Protein AF-A0A960CF11-F1 (afdb_monomer_lite)

Structure (mmCIF, N/CA/C/O backbone):
data_AF-A0A960CF11-F1
#
_entry.id   AF-A0A960CF11-F1
#
loop_
_atom_site.group_PDB
_atom_site.id
_atom_site.type_symbol
_atom_site.label_atom_id
_atom_site.label_alt_id
_atom_site.label_comp_id
_atom_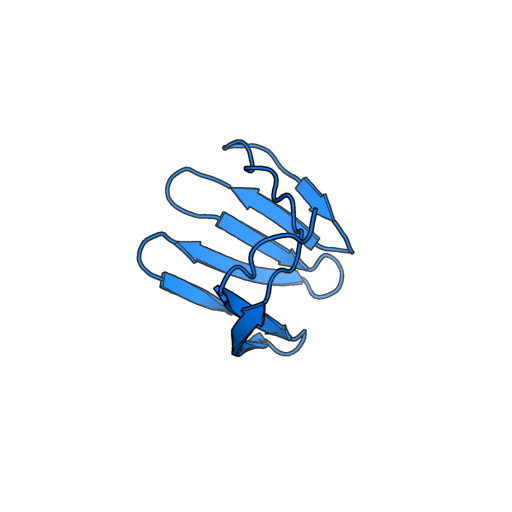site.label_asym_id
_atom_site.label_entity_id
_atom_site.label_seq_id
_atom_site.pdbx_PDB_ins_code
_atom_site.Cartn_x
_atom_site.Cartn_y
_atom_site.Cartn_z
_atom_site.occupancy
_atom_site.B_iso_or_equiv
_atom_site.auth_seq_id
_atom_site.auth_comp_id
_atom_site.auth_asym_id
_atom_site.auth_atom_id
_atom_site.pdbx_PDB_model_num
ATOM 1 N N . MET A 1 1 ? 30.260 2.175 -9.999 1.00 39.28 1 MET A N 1
ATOM 2 C CA . MET A 1 1 ? 29.796 1.014 -9.210 1.00 39.28 1 MET A CA 1
ATOM 3 C C . MET A 1 1 ? 28.409 0.645 -9.712 1.00 39.28 1 MET A C 1
ATOM 5 O O . MET A 1 1 ? 27.492 1.439 -9.556 1.00 39.28 1 MET A O 1
ATOM 9 N N . THR A 1 2 ? 28.274 -0.470 -10.423 1.00 50.62 2 THR A N 1
ATOM 10 C CA . THR A 1 2 ? 27.001 -0.951 -10.984 1.00 50.62 2 THR A CA 1
ATOM 11 C C . THR A 1 2 ? 26.229 -1.707 -9.903 1.00 50.62 2 THR A C 1
ATOM 13 O O . THR A 1 2 ? 26.761 -2.638 -9.307 1.00 50.62 2 THR A O 1
ATOM 16 N N . ALA A 1 3 ? 24.999 -1.279 -9.603 1.00 56.09 3 ALA A N 1
ATOM 17 C CA . ALA A 1 3 ? 24.146 -1.925 -8.607 1.00 56.09 3 ALA A CA 1
ATOM 18 C C . ALA A 1 3 ? 23.838 -3.379 -9.013 1.00 56.09 3 ALA A C 1
ATOM 20 O O . ALA A 1 3 ? 23.449 -3.634 -10.154 1.00 56.09 3 ALA A O 1
ATOM 21 N N . THR A 1 4 ? 24.001 -4.327 -8.087 1.00 59.66 4 THR A N 1
ATOM 22 C CA . THR A 1 4 ? 23.643 -5.736 -8.300 1.00 59.66 4 THR A CA 1
ATOM 23 C C . THR A 1 4 ? 22.143 -5.843 -8.598 1.00 59.66 4 THR A C 1
ATOM 25 O O . THR A 1 4 ? 21.346 -5.352 -7.794 1.00 59.66 4 THR A O 1
ATOM 28 N N . PRO A 1 5 ? 21.723 -6.479 -9.709 1.00 57.91 5 PRO A N 1
ATOM 29 C CA . PRO A 1 5 ? 20.310 -6.672 -10.012 1.00 57.91 5 PRO A CA 1
ATOM 30 C C . PRO A 1 5 ? 19.639 -7.445 -8.875 1.00 57.91 5 PRO A C 1
ATOM 32 O O . PRO A 1 5 ? 20.039 -8.569 -8.571 1.00 57.91 5 PRO A O 1
ATOM 35 N N . LYS A 1 6 ? 18.623 -6.860 -8.237 1.00 64.19 6 LYS A N 1
ATOM 36 C CA . LYS A 1 6 ? 17.790 -7.586 -7.277 1.00 64.19 6 LYS A CA 1
ATOM 37 C C . LYS A 1 6 ? 16.541 -8.085 -7.986 1.00 64.19 6 LYS A C 1
ATOM 39 O O . LYS A 1 6 ? 15.662 -7.294 -8.332 1.00 64.19 6 LYS A O 1
ATOM 44 N N . CYS A 1 7 ? 16.472 -9.402 -8.180 1.00 68.12 7 CYS A N 1
ATOM 45 C CA . CYS A 1 7 ? 15.237 -10.079 -8.554 1.00 68.12 7 CYS A CA 1
ATOM 46 C C . CYS A 1 7 ? 14.191 -9.792 -7.477 1.00 68.12 7 CYS A C 1
ATOM 48 O O . CYS A 1 7 ? 14.435 -10.014 -6.290 1.00 68.12 7 CYS A O 1
ATOM 50 N N . SER A 1 8 ? 13.049 -9.269 -7.895 1.00 70.94 8 SER A N 1
ATOM 51 C CA . SER A 1 8 ? 11.959 -8.902 -7.008 1.00 70.94 8 SER A CA 1
ATOM 52 C C . SER A 1 8 ? 10.647 -9.448 -7.544 1.00 70.94 8 SER A C 1
ATOM 54 O O . SER A 1 8 ? 10.384 -9.405 -8.748 1.00 70.94 8 SER A O 1
ATOM 56 N N . ASN A 1 9 ? 9.824 -9.948 -6.628 1.00 76.62 9 ASN A N 1
ATOM 57 C CA . ASN A 1 9 ? 8.441 -10.292 -6.903 1.00 76.62 9 ASN A CA 1
ATOM 58 C C . ASN A 1 9 ? 7.576 -9.103 -6.490 1.00 76.62 9 ASN A C 1
ATOM 60 O O . ASN A 1 9 ? 7.630 -8.652 -5.347 1.00 76.62 9 ASN A O 1
ATOM 64 N N . GLY A 1 10 ? 6.791 -8.592 -7.431 1.00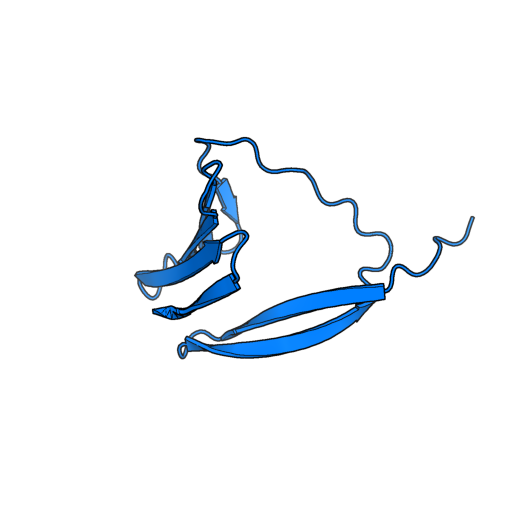 72.88 10 GLY A N 1
ATOM 65 C CA . GLY A 1 10 ? 5.848 -7.505 -7.213 1.00 72.88 10 GLY A CA 1
ATOM 66 C C . GLY A 1 10 ? 4.415 -7.958 -7.454 1.00 72.88 10 GLY A C 1
ATOM 67 O O . GLY A 1 10 ? 4.161 -8.889 -8.218 1.00 72.88 10 GLY A O 1
ATOM 68 N N . VAL A 1 11 ? 3.469 -7.258 -6.839 1.00 75.31 11 VAL A N 1
ATOM 69 C CA . VAL A 1 11 ? 2.045 -7.358 -7.165 1.00 75.31 11 VAL A CA 1
ATOM 70 C C . VAL A 1 11 ? 1.636 -6.055 -7.830 1.00 75.31 11 VAL A C 1
ATOM 72 O O . VAL A 1 11 ? 1.904 -4.977 -7.305 1.00 75.31 11 VAL A O 1
ATOM 75 N N . VAL A 1 12 ? 0.988 -6.147 -8.987 1.00 77.44 12 VAL A N 1
ATOM 76 C CA . VAL A 1 12 ? 0.330 -5.002 -9.621 1.00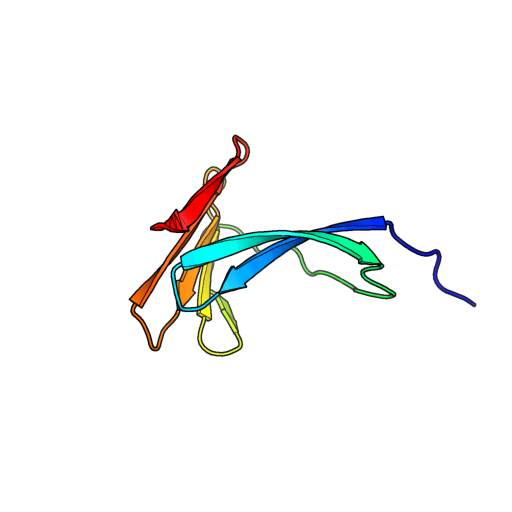 77.44 12 VAL A CA 1
ATOM 77 C C . VAL A 1 12 ? -1.160 -5.144 -9.394 1.00 77.44 12 VAL A C 1
ATOM 79 O O . VAL A 1 12 ? -1.737 -6.141 -9.820 1.00 77.44 12 VAL A O 1
ATOM 82 N N . LEU A 1 13 ? -1.769 -4.139 -8.772 1.00 72.94 13 LEU A N 1
ATOM 83 C CA . LEU A 1 13 ? -3.214 -4.014 -8.627 1.00 72.94 13 LEU A CA 1
ATOM 84 C C . LEU A 1 13 ? -3.716 -2.922 -9.573 1.00 72.94 13 LEU A C 1
ATOM 86 O O . LEU A 1 13 ? -3.126 -1.844 -9.663 1.00 72.94 13 LEU A O 1
ATOM 90 N N . ARG A 1 14 ? -4.798 -3.205 -10.293 1.00 76.88 14 ARG A N 1
ATOM 91 C CA . ARG A 1 14 ? -5.487 -2.233 -11.138 1.00 76.88 14 ARG A CA 1
ATOM 92 C C . ARG A 1 14 ? -6.679 -1.633 -10.409 1.00 76.88 14 ARG A C 1
ATOM 94 O O . ARG A 1 14 ? -7.226 -2.211 -9.474 1.00 76.88 14 ARG A O 1
ATOM 101 N N . LEU A 1 15 ? -7.112 -0.479 -10.908 1.00 70.69 15 LEU A N 1
ATOM 102 C CA . LEU A 1 15 ? -8.287 0.227 -10.404 1.00 70.69 15 LEU A CA 1
ATOM 103 C C . LEU A 1 15 ? -9.584 -0.568 -10.550 1.00 70.69 15 LEU A C 1
ATOM 105 O O . LEU A 1 15 ? -10.563 -0.165 -9.955 1.00 70.69 15 LEU A O 1
ATOM 109 N N . ASP A 1 16 ? -9.624 -1.648 -11.328 1.00 77.50 16 ASP A N 1
ATOM 110 C CA . ASP A 1 16 ? -10.772 -2.549 -11.461 1.00 77.50 16 ASP A CA 1
ATOM 111 C C . ASP A 1 16 ? -10.722 -3.737 -10.480 1.00 77.50 16 ASP A C 1
ATOM 113 O O . ASP A 1 16 ? -11.683 -4.500 -10.411 1.00 77.50 16 ASP A O 1
ATOM 117 N N . GLY A 1 17 ? -9.699 -3.823 -9.621 1.00 72.12 17 GLY A N 1
ATOM 118 C CA . GLY A 1 17 ? -9.537 -4.892 -8.630 1.00 72.12 17 GLY A CA 1
ATOM 119 C C . GLY A 1 17 ? -8.820 -6.119 -9.192 1.00 72.12 17 GLY A C 1
ATOM 120 O O . GLY A 1 17 ? -8.449 -7.013 -8.431 1.00 72.12 17 GLY A O 1
ATOM 121 N N . ASN A 1 18 ? -8.547 -6.144 -10.502 1.00 78.75 18 ASN A N 1
ATOM 122 C CA . ASN A 1 18 ? -7.697 -7.168 -11.083 1.00 78.75 18 ASN A CA 1
ATOM 123 C C . ASN A 1 18 ? -6.258 -6.973 -10.624 1.00 78.75 18 ASN A C 1
ATOM 125 O O . ASN A 1 18 ? -5.725 -5.859 -10.603 1.00 78.75 18 ASN A O 1
ATOM 129 N N . TRP A 1 19 ? -5.594 -8.081 -10.327 1.00 80.12 19 TRP A N 1
ATOM 130 C CA . TRP A 1 19 ? -4.212 -8.073 -9.889 1.00 80.12 19 TRP A CA 1
ATOM 131 C C . TRP A 1 19 ? -3.392 -9.134 -10.614 1.00 80.12 19 TRP A C 1
ATOM 133 O O . TRP A 1 19 ? -3.928 -10.085 -11.183 1.00 80.12 19 TRP A O 1
ATOM 143 N N . ARG A 1 20 ? -2.073 -8.946 -10.634 1.00 80.38 20 ARG A N 1
ATOM 144 C CA . ARG A 1 20 ? -1.134 -9.941 -11.159 1.00 80.38 20 ARG A CA 1
ATOM 145 C C . ARG A 1 20 ? 0.186 -9.912 -10.408 1.00 80.38 20 ARG A C 1
ATOM 147 O O . ARG A 1 20 ? 0.652 -8.841 -10.015 1.00 80.38 20 ARG A O 1
ATOM 154 N N . TRP A 1 21 ? 0.811 -11.078 -10.291 1.00 81.12 21 TRP A N 1
ATOM 155 C CA . TRP A 1 21 ? 2.225 -11.171 -9.955 1.00 81.12 21 TRP A CA 1
ATOM 156 C C . TRP A 1 21 ? 3.074 -10.699 -11.131 1.00 81.12 21 TRP A C 1
ATOM 158 O O . TRP A 1 21 ? 2.761 -10.958 -12.296 1.00 81.12 21 TRP A O 1
ATOM 168 N N . ILE A 1 22 ? 4.157 -10.010 -10.811 1.00 80.31 22 ILE A N 1
ATOM 169 C CA . ILE A 1 22 ? 5.223 -9.683 -11.745 1.00 80.31 22 ILE A CA 1
ATOM 170 C C . ILE A 1 22 ? 6.550 -10.105 -11.123 1.00 80.31 22 ILE A C 1
ATOM 172 O O . ILE A 1 22 ? 6.780 -9.903 -9.933 1.00 80.31 22 ILE A O 1
ATOM 176 N N . THR A 1 23 ? 7.435 -10.666 -11.934 1.00 82.19 23 THR A N 1
ATOM 177 C CA . THR A 1 23 ? 8.842 -10.831 -11.571 1.00 82.19 23 THR A CA 1
ATOM 178 C C . THR A 1 23 ? 9.615 -9.766 -12.326 1.00 82.19 23 THR A C 1
ATOM 180 O O . THR A 1 23 ? 9.473 -9.633 -13.542 1.00 82.19 23 THR A O 1
ATOM 183 N N . GLY A 1 24 ? 10.380 -8.958 -11.604 1.00 71.75 24 GLY A N 1
ATOM 184 C CA . GLY A 1 24 ? 11.079 -7.819 -12.180 1.00 71.75 24 GLY A CA 1
ATOM 185 C C . GLY A 1 24 ? 12.387 -7.519 -11.470 1.00 71.75 24 GLY A C 1
ATOM 186 O O . GLY A 1 24 ? 12.738 -8.124 -10.459 1.00 71.75 24 GLY A O 1
ATOM 187 N N . ASN A 1 25 ? 13.113 -6.553 -12.015 1.00 71.94 25 ASN A N 1
ATOM 188 C CA . ASN A 1 25 ? 14.266 -5.962 -11.360 1.00 71.94 25 ASN A CA 1
ATOM 189 C C . ASN A 1 25 ? 13.796 -4.670 -10.684 1.00 71.94 25 ASN A C 1
ATOM 191 O O . ASN A 1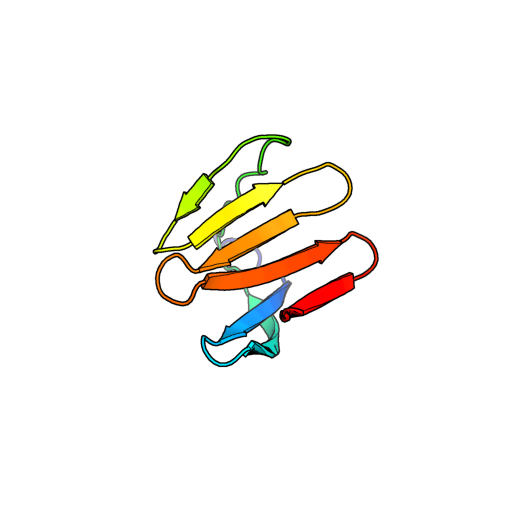 25 ? 13.325 -3.763 -11.368 1.00 71.94 25 ASN A O 1
ATOM 195 N N . MET A 1 26 ? 13.920 -4.572 -9.359 1.00 68.56 26 MET A N 1
ATOM 196 C CA . MET A 1 26 ? 13.640 -3.314 -8.647 1.00 68.56 26 MET A CA 1
ATOM 197 C C . MET A 1 26 ? 14.704 -2.233 -8.918 1.00 68.56 26 MET A C 1
ATOM 199 O O . MET A 1 26 ? 14.577 -1.108 -8.441 1.00 68.56 26 MET A O 1
ATOM 203 N N . GLY A 1 27 ? 15.750 -2.552 -9.683 1.00 69.00 27 GLY A N 1
ATOM 204 C CA . GLY A 1 27 ? 16.863 -1.658 -9.966 1.00 69.00 27 GLY A CA 1
ATOM 205 C C . GLY A 1 27 ? 17.572 -1.252 -8.678 1.00 69.00 27 GLY A C 1
ATOM 206 O O . GLY A 1 27 ? 17.665 -2.030 -7.729 1.00 69.00 27 GLY A O 1
ATOM 207 N N . ASN A 1 28 ? 18.036 -0.004 -8.627 1.00 71.94 28 ASN A N 1
ATOM 208 C CA . ASN A 1 28 ? 18.587 0.598 -7.415 1.00 71.94 28 ASN A CA 1
ATOM 209 C C . ASN A 1 28 ? 17.478 1.209 -6.537 1.00 71.94 28 ASN A C 1
ATOM 211 O O . ASN A 1 28 ? 17.542 2.380 -6.165 1.00 71.94 28 ASN A O 1
ATOM 215 N N . ALA A 1 29 ? 16.413 0.449 -6.271 1.00 68.00 29 ALA A N 1
ATOM 216 C CA . ALA A 1 29 ? 15.391 0.882 -5.330 1.00 68.00 29 ALA A CA 1
ATOM 217 C C . ALA A 1 29 ? 15.950 0.849 -3.903 1.00 68.00 29 ALA A C 1
ATOM 219 O O . ALA A 1 29 ? 16.481 -0.167 -3.453 1.00 68.00 29 ALA A O 1
ATOM 220 N N . SER A 1 30 ? 15.741 1.945 -3.179 1.00 74.88 30 SER A N 1
ATOM 221 C CA . SER A 1 30 ? 16.039 2.069 -1.752 1.00 74.88 30 SER A CA 1
ATOM 222 C C . SER A 1 30 ? 14.722 2.109 -0.974 1.00 74.88 30 SER A C 1
ATOM 224 O O . SER A 1 30 ? 14.287 3.194 -0.581 1.00 74.88 30 SER A O 1
ATOM 226 N N . PRO A 1 31 ? 14.021 0.966 -0.811 1.00 76.06 31 PRO A N 1
ATOM 227 C CA . PRO A 1 31 ? 12.756 0.945 -0.093 1.00 76.06 31 PRO A CA 1
ATOM 228 C C . PRO A 1 31 ? 12.979 1.392 1.349 1.00 76.06 31 PRO A C 1
ATOM 230 O O . PRO A 1 31 ? 13.955 1.011 1.997 1.00 76.06 31 PRO A O 1
ATOM 233 N N . ARG A 1 32 ? 12.044 2.188 1.859 1.00 82.12 32 ARG A N 1
ATOM 234 C CA . ARG A 1 32 ? 12.015 2.567 3.266 1.00 82.12 32 ARG A CA 1
ATOM 235 C C . ARG A 1 32 ? 10.996 1.689 3.971 1.00 82.12 32 ARG A C 1
ATOM 237 O O . ARG A 1 32 ? 9.868 1.566 3.500 1.00 82.12 32 ARG A O 1
ATOM 244 N N . ALA A 1 33 ? 11.400 1.077 5.080 1.00 82.62 33 ALA A N 1
ATOM 245 C CA . ALA A 1 33 ? 10.468 0.334 5.911 1.00 82.62 33 ALA A CA 1
ATOM 246 C C . ALA A 1 33 ? 9.376 1.283 6.421 1.00 82.62 33 ALA A C 1
ATOM 248 O O . ALA A 1 33 ? 9.672 2.395 6.868 1.00 82.62 33 ALA A O 1
ATOM 249 N N . LEU A 1 34 ? 8.125 0.839 6.328 1.00 84.62 34 LEU A N 1
ATOM 250 C CA . LEU A 1 34 ? 7.009 1.529 6.956 1.00 84.62 34 LEU A CA 1
ATOM 251 C C . LEU A 1 34 ? 7.054 1.243 8.457 1.00 84.62 34 LEU A C 1
ATOM 253 O O . LEU A 1 34 ? 7.243 0.102 8.880 1.00 84.62 34 LEU A O 1
ATOM 257 N N . SER A 1 35 ? 6.880 2.286 9.255 1.00 90.12 35 SER A N 1
ATOM 258 C CA . SER A 1 35 ? 6.644 2.157 10.685 1.00 90.12 35 SER A CA 1
ATOM 259 C C . SER A 1 35 ? 5.228 1.643 10.910 1.00 90.12 35 SER A C 1
ATOM 261 O O . SER A 1 35 ? 4.288 2.059 10.229 1.00 90.12 35 SER A O 1
ATOM 263 N N . TYR A 1 36 ? 5.061 0.766 11.896 1.00 90.00 36 TYR A N 1
ATOM 264 C CA . TYR A 1 36 ? 3.729 0.329 12.294 1.00 90.00 36 TYR A CA 1
ATOM 265 C C . TYR A 1 36 ? 2.912 1.473 12.896 1.00 90.00 36 TYR A C 1
ATOM 267 O O . TYR A 1 36 ? 3.456 2.460 13.398 1.00 90.00 36 TYR A O 1
ATOM 275 N N . ASN A 1 37 ? 1.590 1.321 12.830 1.00 92.44 37 ASN A N 1
ATOM 276 C CA . ASN A 1 37 ? 0.589 2.260 13.327 1.00 92.44 37 ASN A CA 1
ATOM 277 C C . ASN A 1 37 ? 0.768 3.686 12.788 1.00 92.44 37 ASN A C 1
ATOM 279 O O . ASN A 1 37 ? 0.386 4.657 13.436 1.00 92.44 37 ASN A O 1
ATOM 283 N N . THR A 1 38 ? 1.357 3.810 11.600 1.00 91.25 38 THR A N 1
ATOM 284 C CA . THR A 1 38 ? 1.602 5.081 10.923 1.00 91.25 38 THR A CA 1
ATOM 285 C C . THR A 1 38 ? 0.845 5.089 9.603 1.00 91.25 38 THR A C 1
ATOM 287 O O . THR A 1 38 ? 0.906 4.123 8.839 1.00 91.25 38 THR A O 1
ATOM 290 N N . THR A 1 39 ? 0.134 6.182 9.336 1.00 93.38 39 THR A N 1
ATOM 291 C CA . THR A 1 39 ? -0.543 6.404 8.056 1.00 93.38 39 THR A CA 1
ATOM 292 C C . THR A 1 39 ? 0.396 7.122 7.096 1.00 93.38 39 THR A C 1
ATOM 294 O O . THR A 1 39 ? 0.988 8.144 7.444 1.00 93.38 39 THR A O 1
ATOM 297 N N . TYR A 1 40 ? 0.503 6.604 5.878 1.00 91.06 40 TYR A N 1
ATOM 298 C CA . TYR A 1 40 ? 1.271 7.209 4.794 1.00 91.06 40 TYR A CA 1
ATOM 299 C C . TYR A 1 40 ? 0.357 7.539 3.619 1.00 91.06 40 TYR A C 1
ATOM 301 O O . TYR A 1 40 ? -0.597 6.810 3.355 1.00 91.06 40 TYR A O 1
ATOM 309 N N . TYR A 1 41 ? 0.697 8.601 2.891 1.00 92.62 41 TYR A N 1
ATOM 310 C CA . TYR A 1 41 ? -0.022 9.049 1.702 1.00 92.62 41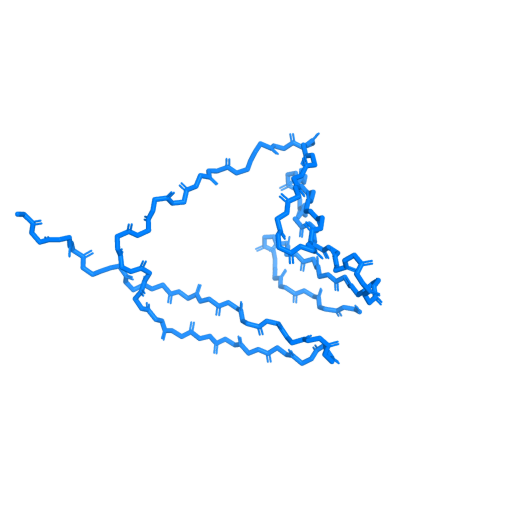 TYR A CA 1
ATOM 311 C C . TYR A 1 41 ? 0.941 9.121 0.523 1.00 92.62 41 TYR A C 1
ATOM 313 O O . TYR A 1 41 ? 1.986 9.770 0.612 1.00 92.62 41 TYR A O 1
ATOM 321 N N . ALA A 1 42 ? 0.603 8.457 -0.579 1.00 86.69 42 ALA A N 1
ATOM 322 C CA . ALA A 1 42 ? 1.406 8.490 -1.794 1.00 86.69 42 ALA A CA 1
ATOM 323 C C . ALA A 1 42 ? 0.542 8.223 -3.028 1.00 86.69 42 ALA A C 1
ATOM 325 O O . ALA A 1 42 ? -0.178 7.234 -3.081 1.00 86.69 42 ALA A O 1
ATOM 326 N N . LEU A 1 43 ? 0.658 9.079 -4.049 1.00 88.62 43 LEU A N 1
ATOM 327 C CA . LEU A 1 43 ? 0.061 8.862 -5.377 1.00 88.62 43 LEU A CA 1
ATOM 328 C C . LEU A 1 43 ? -1.457 8.556 -5.354 1.00 88.62 43 LEU A C 1
ATOM 330 O O . LEU A 1 43 ? -1.934 7.737 -6.136 1.00 88.62 43 LEU A O 1
ATOM 334 N N . GLY A 1 44 ? -2.213 9.195 -4.453 1.00 89.56 44 GLY A N 1
ATOM 335 C CA . GLY A 1 44 ? -3.657 8.960 -4.289 1.00 89.56 44 GLY A CA 1
ATOM 336 C C . GLY A 1 44 ? -4.003 7.646 -3.584 1.00 89.56 44 GLY A C 1
ATOM 337 O O . GLY A 1 44 ? -5.092 7.103 -3.784 1.00 89.56 44 GLY A O 1
ATOM 338 N N . TRP A 1 45 ? -3.055 7.108 -2.817 1.00 90.88 45 TRP A N 1
ATOM 339 C CA . TRP A 1 45 ? -3.261 5.990 -1.915 1.00 90.88 45 TRP A CA 1
ATOM 340 C C . TRP A 1 45 ? -2.946 6.388 -0.481 1.00 90.88 45 TRP A C 1
ATOM 342 O O . TRP A 1 45 ? -1.893 6.969 -0.199 1.00 90.88 45 TRP A O 1
ATOM 352 N N . THR A 1 46 ? -3.810 5.952 0.423 1.00 94.69 46 THR A N 1
ATOM 353 C CA . THR A 1 46 ? -3.557 5.926 1.859 1.00 94.69 46 THR A CA 1
ATOM 354 C C . THR A 1 46 ? -3.117 4.520 2.257 1.00 94.69 46 THR A C 1
ATOM 356 O O . THR A 1 46 ? -3.786 3.541 1.924 1.00 94.69 46 THR A O 1
ATOM 359 N N . SER A 1 47 ? -1.999 4.391 2.970 1.00 92.12 47 SER A N 1
ATOM 360 C CA . SER A 1 47 ? -1.517 3.104 3.481 1.00 92.12 47 SER A CA 1
ATOM 361 C C . SER A 1 47 ? -1.332 3.114 4.989 1.00 92.12 47 SER A C 1
ATOM 363 O O . SER A 1 47 ? -0.848 4.098 5.548 1.00 92.12 47 SER A O 1
ATOM 365 N N . TYR A 1 48 ? -1.673 2.001 5.628 1.00 92.56 48 TYR A N 1
ATOM 366 C CA . TYR A 1 48 ? -1.578 1.819 7.070 1.00 92.56 48 TYR A CA 1
ATOM 367 C C . TYR A 1 48 ? -1.069 0.414 7.382 1.00 92.56 48 TYR A C 1
ATOM 369 O O . TYR A 1 48 ? -1.664 -0.574 6.948 1.00 92.56 48 TYR A O 1
ATOM 377 N N . ALA A 1 49 ? 0.035 0.327 8.120 1.00 89.62 49 ALA A N 1
ATOM 378 C CA . ALA A 1 49 ? 0.658 -0.939 8.486 1.00 89.62 49 ALA A CA 1
ATOM 379 C C . ALA A 1 49 ? 0.453 -1.239 9.974 1.00 89.62 49 ALA A C 1
ATOM 381 O O . ALA A 1 49 ? 0.863 -0.455 10.828 1.00 89.62 49 ALA A O 1
ATOM 382 N N . THR A 1 50 ? -0.118 -2.398 10.285 1.00 89.06 50 THR A N 1
ATOM 383 C CA . THR A 1 50 ? -0.001 -3.063 11.587 1.00 89.06 50 THR A CA 1
ATOM 384 C C . THR A 1 50 ? 0.996 -4.211 11.476 1.00 89.06 50 THR A C 1
ATOM 386 O O . THR A 1 50 ? 1.529 -4.498 10.401 1.00 89.06 50 THR A O 1
ATOM 389 N N . ARG A 1 51 ? 1.261 -4.880 12.598 1.00 86.06 51 ARG A N 1
ATOM 390 C CA . ARG A 1 51 ? 2.166 -6.029 12.630 1.00 86.06 51 ARG A CA 1
ATOM 391 C C . ARG A 1 51 ? 1.607 -7.235 11.864 1.00 86.06 51 ARG A C 1
ATOM 393 O O . ARG A 1 51 ? 2.369 -8.078 11.406 1.00 86.06 51 ARG A O 1
ATOM 400 N N . GLU A 1 52 ? 0.290 -7.303 11.724 1.00 86.00 52 GLU A N 1
ATOM 401 C CA . GLU A 1 52 ? -0.451 -8.404 11.112 1.00 86.00 52 GLU A CA 1
ATOM 402 C C . GLU A 1 52 ? -0.860 -8.094 9.666 1.00 86.00 52 GLU A C 1
ATOM 404 O O . GLU A 1 52 ? -0.906 -8.990 8.819 1.00 86.00 52 GLU A O 1
ATOM 409 N N . VAL A 1 53 ? -1.172 -6.826 9.379 1.00 86.81 53 VAL A N 1
ATOM 410 C CA . VAL A 1 53 ? -1.808 -6.409 8.128 1.00 86.81 53 VAL A CA 1
ATOM 411 C C . VAL A 1 53 ? -1.212 -5.098 7.636 1.00 86.81 53 VAL A C 1
ATOM 413 O O . VAL A 1 53 ? -1.136 -4.122 8.372 1.00 86.81 53 VAL A O 1
ATOM 416 N N . THR A 1 54 ? -0.886 -5.020 6.350 1.00 89.12 54 THR A N 1
ATOM 417 C CA . THR A 1 54 ? -0.682 -3.741 5.660 1.00 89.12 54 THR A CA 1
ATOM 418 C C . THR A 1 54 ? -1.867 -3.468 4.749 1.00 89.12 54 THR A C 1
ATOM 420 O O . THR A 1 54 ? -2.163 -4.266 3.862 1.00 89.12 54 THR A O 1
ATOM 423 N N . SER A 1 55 ? -2.550 -2.351 4.972 1.00 91.12 55 SER A N 1
ATOM 424 C CA . SER A 1 55 ? -3.708 -1.916 4.191 1.00 91.12 55 SER A CA 1
ATOM 425 C C . SER A 1 55 ? -3.325 -0.789 3.244 1.00 91.12 55 SER A C 1
ATOM 427 O O . SER A 1 55 ? -2.575 0.107 3.625 1.00 91.12 55 SER A O 1
ATOM 429 N N . PHE A 1 56 ? -3.894 -0.804 2.045 1.00 90.31 56 PHE A N 1
ATOM 430 C CA . PHE A 1 56 ? -3.822 0.267 1.057 1.00 90.31 56 PHE A CA 1
ATOM 431 C C . PHE A 1 56 ? -5.244 0.606 0.616 1.00 90.31 56 PHE A C 1
ATOM 433 O O . PHE A 1 56 ? -6.010 -0.300 0.288 1.00 90.31 56 PHE A O 1
ATOM 440 N N . SER A 1 57 ? -5.604 1.884 0.582 1.00 92.25 57 SER A N 1
ATOM 441 C CA . SER A 1 57 ? -6.870 2.358 0.025 1.00 92.25 57 SER A CA 1
ATOM 442 C C . SER A 1 57 ? -6.620 3.400 -1.046 1.00 92.25 57 SER A C 1
ATOM 444 O O . SER A 1 57 ? -5.851 4.330 -0.822 1.00 92.25 57 SER A O 1
ATOM 446 N N . ASN A 1 58 ? -7.271 3.255 -2.195 1.00 91.56 58 ASN A N 1
ATOM 447 C CA . ASN A 1 58 ? -7.223 4.267 -3.235 1.00 91.56 58 ASN A CA 1
ATOM 448 C C . ASN A 1 58 ? -8.214 5.380 -2.899 1.00 91.56 58 ASN A C 1
ATOM 450 O O . ASN A 1 58 ? -9.413 5.126 -2.774 1.00 91.56 58 ASN A O 1
ATOM 454 N N . ASP A 1 59 ? -7.719 6.605 -2.793 1.00 91.88 59 ASP A N 1
ATOM 455 C CA . ASP A 1 59 ? -8.497 7.734 -2.282 1.00 91.88 59 ASP A CA 1
ATOM 456 C C . ASP A 1 59 ? -9.610 8.156 -3.260 1.00 91.88 59 ASP A C 1
ATOM 458 O O . ASP A 1 59 ? -10.635 8.686 -2.844 1.00 91.88 59 ASP A O 1
ATOM 462 N N . LEU A 1 60 ? -9.442 7.875 -4.561 1.00 91.75 60 LEU A N 1
ATOM 463 C CA . LEU A 1 60 ? -10.422 8.212 -5.599 1.00 91.75 60 LEU A CA 1
ATOM 464 C C . LEU A 1 60 ? -11.551 7.180 -5.708 1.00 91.75 60 LEU A C 1
ATOM 466 O O . LEU A 1 60 ? -12.712 7.538 -5.879 1.00 91.75 60 LEU A O 1
ATOM 470 N N . THR A 1 61 ? -11.211 5.891 -5.666 1.00 89.75 61 THR A N 1
ATOM 471 C CA . THR A 1 61 ? -12.171 4.802 -5.928 1.00 89.75 61 THR A CA 1
ATOM 472 C C . THR A 1 61 ? -12.707 4.145 -4.659 1.00 89.75 61 THR A C 1
ATOM 474 O O . THR A 1 61 ? -13.645 3.356 -4.737 1.00 89.75 61 THR A O 1
ATOM 477 N N . GLY A 1 62 ? -12.100 4.410 -3.499 1.00 88.44 62 GLY A N 1
ATOM 478 C CA . GLY A 1 62 ? -12.439 3.763 -2.229 1.00 88.44 62 GLY A CA 1
ATOM 479 C C . GLY A 1 62 ? -12.053 2.281 -2.148 1.00 88.44 62 GLY A C 1
ATOM 480 O O . GLY A 1 62 ? -12.332 1.630 -1.138 1.00 88.44 62 GLY A O 1
ATOM 481 N N . ARG A 1 63 ? -11.410 1.742 -3.190 1.00 86.44 63 ARG A N 1
ATOM 482 C CA . ARG A 1 63 ? -10.981 0.340 -3.266 1.00 86.44 63 ARG A CA 1
ATOM 483 C C . ARG A 1 63 ? -9.848 0.066 -2.304 1.00 86.44 63 ARG A C 1
ATOM 485 O O . ARG A 1 63 ? -9.014 0.946 -2.064 1.00 86.44 63 ARG A O 1
ATOM 492 N N . ARG A 1 64 ? -9.809 -1.153 -1.770 1.00 86.94 64 ARG A N 1
ATOM 493 C CA . ARG A 1 64 ? -8.872 -1.518 -0.709 1.00 86.94 64 ARG A CA 1
ATOM 494 C C . ARG A 1 64 ? -8.117 -2.796 -1.041 1.00 86.94 64 ARG A C 1
ATOM 496 O O . ARG A 1 6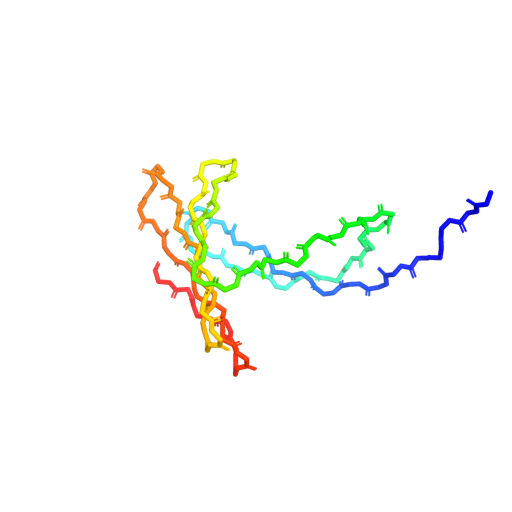4 ? -8.603 -3.696 -1.714 1.00 86.94 64 ARG A O 1
ATOM 503 N N . MET A 1 65 ? -6.902 -2.870 -0.529 1.00 85.56 65 MET A N 1
ATOM 504 C CA . MET A 1 65 ? -6.053 -4.048 -0.596 1.00 85.56 65 MET A CA 1
ATOM 505 C C . MET A 1 65 ? -5.439 -4.276 0.770 1.00 85.56 65 MET A C 1
ATOM 507 O O . MET A 1 65 ? -4.975 -3.329 1.408 1.00 85.56 65 MET A O 1
ATOM 511 N N . THR A 1 66 ? -5.390 -5.532 1.190 1.00 86.12 66 THR A N 1
ATOM 512 C CA . THR A 1 66 ? -4.650 -5.938 2.378 1.00 86.12 66 THR A CA 1
ATOM 513 C C . THR A 1 66 ? -3.609 -6.990 2.036 1.00 86.12 66 THR A C 1
ATOM 515 O O . THR A 1 66 ? -3.856 -7.943 1.294 1.00 86.12 66 THR A O 1
ATOM 518 N N . ILE A 1 67 ? -2.413 -6.782 2.576 1.00 81.81 67 ILE A N 1
ATOM 519 C CA . ILE A 1 67 ? -1.295 -7.717 2.535 1.00 81.81 67 ILE A CA 1
ATOM 520 C C . ILE A 1 67 ? -1.113 -8.224 3.955 1.00 81.81 67 ILE A C 1
ATOM 522 O O . ILE A 1 67 ? -0.867 -7.436 4.869 1.00 81.81 67 ILE A O 1
ATOM 526 N N . THR A 1 68 ? -1.238 -9.528 4.141 1.00 80.06 68 THR A N 1
ATOM 527 C CA . THR A 1 68 ? -0.886 -10.201 5.387 1.00 80.06 68 THR A CA 1
ATOM 528 C C . THR A 1 68 ? 0.346 -11.063 5.152 1.00 80.06 68 THR A C 1
ATOM 530 O O . THR A 1 68 ? 0.696 -11.391 4.015 1.00 80.06 68 THR A O 1
ATOM 533 N N . VAL A 1 69 ? 1.012 -11.454 6.236 1.00 68.00 69 VAL A N 1
ATOM 534 C CA . VAL A 1 69 ? 2.142 -12.399 6.178 1.00 68.00 69 VAL A CA 1
ATOM 535 C C . VAL A 1 69 ? 1.724 -13.751 5.574 1.00 68.00 69 VAL A C 1
ATOM 537 O O . VAL A 1 69 ? 2.552 -14.474 5.030 1.00 68.00 69 VAL A O 1
ATOM 540 N N . GLU A 1 70 ? 0.427 -14.065 5.632 1.00 67.25 70 GLU A N 1
ATOM 541 C CA . GLU A 1 70 ? -0.196 -15.280 5.100 1.00 67.25 70 GLU A CA 1
ATOM 542 C C . GLU A 1 70 ? -0.634 -15.142 3.628 1.00 67.25 70 GLU A C 1
ATOM 544 O O . GLU A 1 70 ? -0.951 -16.144 2.988 1.00 67.25 70 GLU A O 1
ATOM 549 N N . GLY A 1 71 ? -0.653 -13.927 3.060 1.00 61.38 71 GLY A N 1
ATOM 550 C CA . GLY A 1 71 ? -1.001 -13.691 1.658 1.00 61.38 71 GLY A CA 1
ATOM 551 C C . GLY A 1 71 ? -1.702 -12.355 1.380 1.00 61.38 71 GLY A C 1
ATOM 552 O O . GLY A 1 71 ? -1.947 -11.538 2.260 1.00 61.38 71 GLY A O 1
ATOM 553 N N . VAL A 1 72 ? -2.033 -12.119 0.111 1.00 57.78 72 VAL A N 1
ATOM 554 C CA . VAL A 1 72 ? -2.673 -10.883 -0.374 1.00 57.78 72 VAL A CA 1
ATOM 555 C C . VAL A 1 72 ? -4.162 -11.121 -0.642 1.00 57.78 72 VAL A C 1
ATOM 557 O O . VAL A 1 72 ? -4.502 -12.099 -1.309 1.00 57.78 72 VAL A O 1
ATOM 560 N N . LYS A 1 73 ? -5.047 -10.219 -0.185 1.00 70.19 73 LYS A N 1
ATOM 561 C CA . LYS A 1 73 ? -6.499 -10.267 -0.458 1.00 70.19 73 LYS A CA 1
ATOM 562 C C . LYS A 1 73 ? -7.027 -8.920 -1.002 1.00 70.19 73 LYS A C 1
ATOM 564 O O . LYS A 1 73 ? -6.950 -7.917 -0.289 1.00 70.19 73 LYS A O 1
ATOM 569 N N . PRO A 1 74 ? -7.540 -8.865 -2.247 1.00 55.16 74 PRO A N 1
ATOM 570 C CA . PRO A 1 74 ? -8.210 -7.679 -2.795 1.00 55.16 74 PRO A CA 1
ATOM 571 C C . PRO A 1 74 ? -9.716 -7.657 -2.456 1.00 55.16 74 PRO A C 1
ATOM 573 O O . PRO A 1 74 ? -10.338 -8.721 -2.438 1.00 55.16 74 PRO A O 1
ATOM 576 N N . TYR A 1 75 ? -10.295 -6.464 -2.233 1.00 58.94 75 TYR A N 1
ATOM 577 C CA . TYR A 1 75 ? -11.742 -6.245 -2.041 1.00 58.94 75 TYR A CA 1
ATOM 578 C C . TYR A 1 75 ? -12.242 -4.988 -2.768 1.00 58.94 75 TYR A C 1
ATOM 580 O O . TYR A 1 75 ? -11.542 -3.944 -2.735 1.00 58.94 75 TYR A O 1
#

Secondary structure (DSSP, 8-state):
-PPPP-EEEEEEE-TTS-EEEEEEE--S--PPPPPTT-EEEETTEEEEE-SSEEEEEETTT--EEEEETTEEEE-

Foldseek 3Di:
DADDFDFDWDKDADPVRDIDIDTDTPGPDDDDDDDAQDWDDDPQWIWHDHPAWIKIARNVNRWIKIQGPVGIDGD

pLDDT: mean 78.92, std 12.09, range [39.28, 94.69]

Sequence (75 aa):
MTATPKCSNGVVLRLDGNWRWITGNMGNASPRALSYNTTYYALGWTSYATREVTSFSNDLTGRRMTITVEGVKPY

Radius of gyration: 13.83 Å; chains: 1; bounding box: 42×24×26 Å